Protein AF-A0A2V5UH51-F1 (afdb_monomer)

pLDDT: mean 93.08, std 9.68, range [44.5, 98.56]

Radius of gyration: 15.5 Å; Cα contacts (8 Å, |Δi|>4): 167; chains: 1; bounding box: 41×27×41 Å

Solvent-accessible surface area (backbone atoms only — not comparable to full-atom values): 6437 Å² total; per-residue (Å²): 135,97,46,97,42,52,68,40,78,50,66,40,30,32,27,69,87,72,50,44,31,78,58,90,65,60,72,94,46,40,33,24,40,38,37,37,38,37,33,37,40,73,80,24,44,74,76,48,56,70,70,55,50,54,52,54,34,70,67,47,74,79,86,56,69,84,47,56,93,70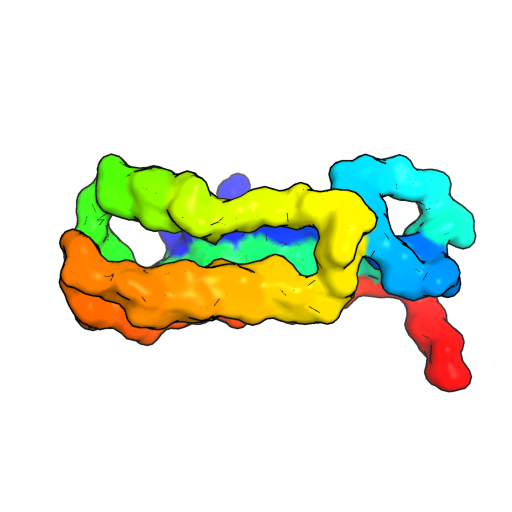,44,65,60,51,51,41,52,51,52,58,71,67,58,77,91,58,64,62,68,35,58,72,33,48,48,75,48,75,49,78,50,63,78,51,83,79,87,125

Nearest PDB structures (foldseek):
  4xvi-assembly1_A  TM=3.626E-01  e=3.907E-01  Homo sapiens
  7whv-assembly1_A  TM=3.177E-01  e=6.774E+00  Saccharomyces cerevisiae S288C

Secondary structure (DSSP, 8-state):
---TTEEEEEEEEEETTS-EESSPPPGGGEEEEEEEEEEE-HHHHTTS-HHHHHHHHHHSPPP-TTPPTTHHHHHHHHHHHH--SS-HHHHHTEEEEEEEEESS----

Structure (mmCIF, N/CA/C/O backbone):
data_AF-A0A2V5UH51-F1
#
_entry.id   AF-A0A2V5UH51-F1
#
loop_
_atom_site.group_PDB
_atom_site.id
_atom_site.type_symbol
_atom_site.label_atom_id
_atom_site.label_alt_id
_atom_site.label_comp_id
_atom_site.label_asym_id
_atom_site.label_entity_id
_atom_site.label_seq_id
_atom_site.pdbx_PDB_ins_code
_atom_site.Cartn_x
_atom_site.Cartn_y
_atom_site.Cartn_z
_atom_site.occupancy
_atom_site.B_iso_or_equiv
_atom_site.auth_seq_id
_atom_site.auth_comp_id
_atom_site.auth_asym_id
_atom_site.auth_atom_id
_atom_site.pdbx_PDB_model_num
ATOM 1 N N . MET A 1 1 ? -3.535 -15.947 0.287 1.00 54.25 1 MET A N 1
ATOM 2 C CA . MET A 1 1 ? -3.513 -15.027 1.447 1.00 54.25 1 MET A CA 1
ATOM 3 C C . MET A 1 1 ? -2.074 -14.588 1.679 1.00 54.25 1 MET A C 1
ATOM 5 O O . MET A 1 1 ? -1.234 -15.464 1.809 1.00 54.25 1 MET A O 1
ATOM 9 N N . ILE A 1 2 ? -1.785 -13.282 1.688 1.00 73.56 2 ILE A N 1
ATOM 10 C CA . ILE A 1 2 ? -0.422 -12.734 1.886 1.00 73.56 2 ILE A CA 1
ATOM 11 C C . ILE A 1 2 ? -0.026 -12.753 3.379 1.00 73.56 2 ILE A C 1
ATOM 13 O O . ILE A 1 2 ? 1.141 -12.921 3.711 1.00 73.56 2 ILE A O 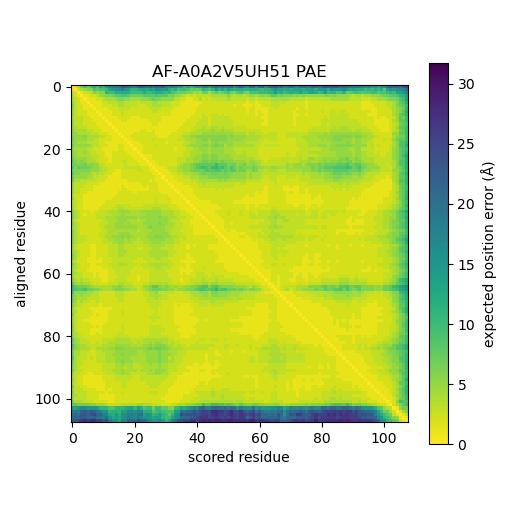1
ATOM 17 N N . GLY A 1 3 ? -1.010 -12.670 4.280 1.00 84.12 3 GLY A N 1
ATOM 18 C CA . GLY A 1 3 ? -0.865 -12.875 5.724 1.00 84.12 3 GLY A CA 1
ATOM 19 C C . GLY A 1 3 ? -2.107 -12.372 6.476 1.00 84.12 3 GLY A C 1
ATOM 20 O O . GLY A 1 3 ? -2.784 -11.482 5.964 1.00 84.12 3 GLY A O 1
ATOM 21 N N . PRO A 1 4 ? -2.444 -12.903 7.667 1.00 86.94 4 PRO A N 1
ATOM 22 C CA . PRO A 1 4 ? -3.678 -12.543 8.379 1.00 86.94 4 PRO A CA 1
ATOM 23 C C . PRO A 1 4 ? -3.717 -11.093 8.902 1.00 86.94 4 PRO A C 1
ATOM 25 O O . PRO A 1 4 ? -4.783 -10.603 9.286 1.00 86.94 4 PRO A O 1
ATOM 28 N N . GLN A 1 5 ? -2.573 -10.406 8.928 1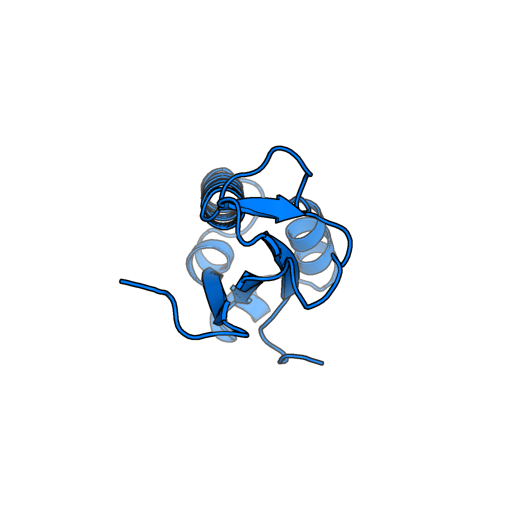.00 93.44 5 GLN A N 1
ATOM 29 C CA . GLN A 1 5 ? -2.436 -9.003 9.332 1.00 93.44 5 GLN A CA 1
ATOM 30 C C . GLN A 1 5 ? -2.474 -8.023 8.151 1.00 93.44 5 GLN A C 1
ATOM 32 O O . GLN A 1 5 ? -2.634 -6.823 8.368 1.00 93.44 5 GLN A O 1
ATOM 37 N N . VAL A 1 6 ? -2.324 -8.509 6.916 1.00 96.00 6 VAL A N 1
ATOM 38 C CA . VAL A 1 6 ? -2.408 -7.675 5.712 1.00 96.00 6 VAL A CA 1
ATOM 39 C C . VAL A 1 6 ? -3.880 -7.474 5.383 1.00 96.00 6 VAL A C 1
ATOM 41 O O . VAL A 1 6 ? -4.589 -8.445 5.127 1.00 96.00 6 VAL A O 1
ATOM 44 N N . PHE A 1 7 ? -4.339 -6.226 5.396 1.00 95.81 7 PHE A N 1
ATOM 45 C CA . PHE A 1 7 ? -5.730 -5.886 5.070 1.00 95.81 7 PHE A CA 1
ATOM 46 C C . PHE A 1 7 ? -5.854 -5.048 3.792 1.00 95.81 7 PHE A C 1
ATOM 48 O O . PHE A 1 7 ? -6.958 -4.875 3.282 1.00 95.81 7 PHE A O 1
ATOM 55 N N . ARG A 1 8 ? -4.727 -4.568 3.251 1.00 97.56 8 ARG A N 1
ATOM 56 C CA . ARG A 1 8 ? -4.648 -3.901 1.951 1.00 97.56 8 ARG A CA 1
ATOM 57 C C . ARG A 1 8 ? -3.356 -4.282 1.239 1.00 97.56 8 ARG A C 1
ATOM 59 O O . ARG A 1 8 ? -2.302 -4.352 1.872 1.00 97.56 8 ARG A O 1
ATOM 66 N N . PHE A 1 9 ? -3.462 -4.521 -0.060 1.00 96.88 9 PHE A N 1
ATOM 67 C CA . PHE A 1 9 ? -2.361 -4.858 -0.952 1.00 96.88 9 PHE A CA 1
ATOM 68 C C . PHE A 1 9 ? -2.623 -4.201 -2.301 1.00 96.88 9 PHE A C 1
ATOM 70 O O . PHE A 1 9 ? -3.735 -4.305 -2.808 1.00 96.88 9 PHE A O 1
ATOM 77 N N . GLU A 1 10 ? -1.603 -3.570 -2.865 1.00 97.31 10 GLU A N 1
ATOM 78 C CA . GLU A 1 10 ? -1.604 -3.002 -4.209 1.00 97.31 10 GLU A CA 1
ATOM 79 C C . GLU A 1 10 ? -0.252 -3.234 -4.874 1.00 97.31 10 GLU A C 1
ATOM 81 O O . GLU A 1 10 ? 0.765 -3.433 -4.204 1.00 97.31 10 GLU A O 1
ATOM 86 N N . TYR A 1 11 ? -0.234 -3.203 -6.203 1.00 96.81 11 TYR A N 1
ATOM 87 C CA . TYR A 1 11 ? 1.007 -3.259 -6.960 1.00 96.81 11 TYR A CA 1
ATOM 88 C C . TYR A 1 11 ? 0.901 -2.491 -8.273 1.00 96.81 11 TYR A C 1
ATOM 90 O O . TYR A 1 11 ? -0.171 -2.354 -8.859 1.00 96.81 11 TYR A O 1
ATOM 98 N N . CYS A 1 12 ? 2.043 -2.016 -8.749 1.00 97.00 12 CYS A N 1
ATOM 99 C CA . CYS A 1 12 ? 2.195 -1.432 -10.071 1.00 97.00 12 CYS A CA 1
ATOM 100 C C . CYS A 1 12 ? 3.532 -1.856 -10.688 1.00 97.00 12 CYS A C 1
ATOM 102 O O . CYS A 1 12 ? 4.347 -2.549 -10.071 1.00 97.00 12 CYS A O 1
ATOM 104 N N . TYR A 1 13 ? 3.757 -1.452 -11.930 1.00 95.94 13 TYR A N 1
ATOM 105 C CA . TYR A 1 13 ? 4.954 -1.788 -12.685 1.00 95.94 13 TYR A CA 1
ATOM 106 C C . TYR A 1 13 ? 5.786 -0.536 -12.915 1.00 95.94 13 TYR A C 1
ATOM 108 O O . TYR A 1 13 ? 5.311 0.423 -13.520 1.00 95.94 13 TYR A O 1
ATOM 116 N N . LEU A 1 14 ? 7.042 -0.565 -12.480 1.00 94.88 14 LEU A N 1
ATOM 117 C CA . LEU A 1 14 ? 8.025 0.441 -12.850 1.00 94.88 14 LEU A CA 1
ATOM 118 C C . LEU A 1 14 ? 8.577 0.096 -14.229 1.00 94.88 14 LEU A C 1
ATOM 120 O O . LEU A 1 14 ? 9.106 -1.001 -14.440 1.00 94.88 14 LEU A O 1
ATOM 124 N N . ARG A 1 15 ? 8.472 1.029 -15.165 1.00 93.38 15 ARG A N 1
ATOM 125 C CA . ARG A 1 15 ? 9.041 0.907 -16.503 1.00 93.38 15 ARG A CA 1
ATOM 126 C C . ARG A 1 15 ? 10.506 1.332 -16.508 1.00 93.38 15 ARG A C 1
ATOM 128 O O . ARG A 1 15 ? 10.958 2.079 -15.644 1.00 93.38 15 ARG A O 1
ATOM 135 N N . THR A 1 16 ? 11.257 0.869 -17.501 1.00 92.50 16 THR A N 1
ATOM 136 C CA . THR A 1 16 ? 12.680 1.225 -17.676 1.00 92.50 16 THR A CA 1
ATOM 137 C C . THR A 1 16 ? 12.913 2.714 -17.947 1.00 92.50 16 THR A C 1
ATOM 139 O O . THR A 1 16 ? 14.021 3.196 -17.755 1.00 92.50 16 THR A O 1
ATOM 142 N N . ASP A 1 17 ? 11.881 3.447 -18.372 1.00 91.38 17 ASP A N 1
ATOM 143 C CA . ASP A 1 17 ? 11.891 4.909 -18.530 1.00 91.38 17 ASP A CA 1
ATOM 144 C C . ASP A 1 17 ? 11.570 5.670 -17.222 1.00 91.38 17 ASP A C 1
ATOM 146 O O . ASP A 1 17 ? 11.503 6.897 -17.221 1.00 91.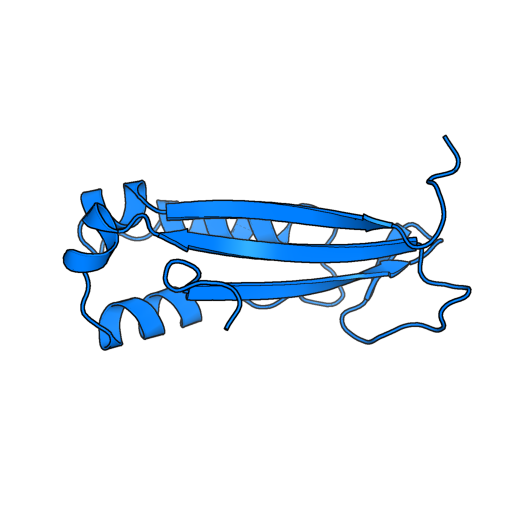38 17 ASP A O 1
ATOM 150 N N . GLY A 1 18 ? 11.368 4.954 -16.109 1.00 89.88 18 GLY A N 1
ATOM 151 C CA . GLY A 1 18 ? 11.042 5.512 -14.795 1.00 89.88 18 GLY A CA 1
ATOM 152 C C . GLY A 1 18 ? 9.554 5.789 -14.562 1.00 89.88 18 GLY A C 1
ATOM 153 O O . GLY A 1 18 ? 9.174 6.127 -13.442 1.00 89.88 18 GLY A O 1
ATOM 154 N N . SER A 1 19 ? 8.696 5.629 -15.573 1.00 91.56 19 SER A N 1
ATOM 155 C CA . SER A 1 19 ? 7.250 5.798 -15.412 1.00 91.56 19 SER A CA 1
ATOM 156 C C . SER A 1 19 ? 6.592 4.582 -14.751 1.00 91.56 19 SER A C 1
ATOM 158 O O . SER A 1 19 ? 7.092 3.457 -14.813 1.00 91.56 19 SER A O 1
ATOM 160 N N . VAL A 1 20 ? 5.448 4.806 -14.104 1.00 93.12 20 VAL A N 1
ATOM 161 C CA . VAL A 1 20 ? 4.642 3.750 -13.481 1.00 93.12 20 VAL A CA 1
ATOM 162 C C . VAL A 1 20 ? 3.510 3.335 -14.420 1.00 93.12 20 VAL A C 1
ATOM 164 O O . VAL A 1 20 ? 2.873 4.167 -15.060 1.00 93.12 20 VAL A O 1
ATOM 167 N N . SER A 1 21 ? 3.230 2.035 -14.480 1.00 94.38 21 SER A N 1
ATOM 168 C CA . SER A 1 21 ? 2.097 1.459 -15.199 1.00 94.38 21 SER A CA 1
ATOM 169 C C . SER A 1 21 ? 1.229 0.621 -14.266 1.00 94.38 21 SER A C 1
ATOM 171 O O . SER A 1 21 ? 1.736 -0.180 -13.484 1.00 94.38 21 SER A O 1
ATOM 173 N N . ILE A 1 22 ? -0.090 0.762 -14.393 1.00 95.69 22 ILE A N 1
ATOM 174 C CA . ILE A 1 22 ? -1.090 -0.070 -13.695 1.00 95.69 22 ILE A CA 1
ATOM 175 C C . ILE A 1 22 ? -1.477 -1.327 -14.488 1.00 95.69 22 ILE A C 1
ATOM 177 O O . ILE A 1 22 ? -2.251 -2.155 -14.023 1.00 95.69 22 ILE A O 1
ATOM 181 N N . THR A 1 23 ? -0.942 -1.476 -15.699 1.00 94.56 23 THR A N 1
ATOM 182 C CA . THR A 1 23 ? -1.078 -2.687 -16.518 1.00 94.56 23 THR A CA 1
ATOM 183 C C . THR A 1 23 ? 0.304 -3.261 -16.822 1.00 94.56 23 THR A C 1
ATOM 185 O O . THR A 1 23 ? 1.264 -2.488 -16.935 1.00 94.56 23 THR A O 1
ATOM 188 N N . PRO A 1 24 ? 0.445 -4.593 -16.929 1.00 93.12 24 PRO A N 1
ATOM 189 C CA . PRO A 1 24 ? 1.740 -5.222 -17.137 1.00 93.12 24 PRO A CA 1
ATOM 190 C C . PRO A 1 24 ? 2.344 -4.768 -18.469 1.00 93.12 24 PRO A C 1
ATOM 192 O O . PRO A 1 24 ? 1.755 -5.009 -19.526 1.00 93.12 24 PRO A O 1
ATOM 195 N N . PRO A 1 25 ? 3.515 -4.114 -18.450 1.00 91.81 25 PRO A N 1
ATOM 196 C CA . PRO A 1 25 ? 4.237 -3.820 -19.671 1.00 91.81 25 PRO A CA 1
ATOM 197 C C . PRO A 1 25 ? 4.917 -5.092 -20.201 1.00 91.81 25 PRO A C 1
ATOM 199 O O . PRO A 1 25 ? 4.995 -6.116 -19.519 1.00 91.81 25 PRO A O 1
ATOM 202 N N . GLY A 1 26 ? 5.464 -5.032 -21.417 1.00 92.56 26 GLY A N 1
ATOM 203 C CA . GLY A 1 26 ? 6.348 -6.096 -21.895 1.00 92.56 26 GLY A CA 1
ATOM 204 C C . GLY A 1 26 ? 7.567 -6.232 -20.977 1.00 92.56 26 GLY A C 1
ATOM 205 O O . GLY A 1 26 ? 8.089 -5.221 -20.502 1.00 92.56 26 GLY A O 1
ATOM 206 N N . ILE A 1 27 ? 8.040 -7.462 -20.750 1.00 89.19 27 ILE A N 1
ATOM 207 C CA . ILE A 1 27 ? 9.127 -7.752 -19.797 1.00 89.19 27 ILE A CA 1
ATOM 208 C C . ILE A 1 27 ? 10.411 -6.954 -20.082 1.00 89.19 27 ILE A C 1
ATOM 210 O O . ILE A 1 27 ? 11.077 -6.518 -19.153 1.00 89.19 27 ILE A O 1
ATOM 214 N N . SER A 1 28 ? 10.708 -6.677 -21.356 1.00 90.69 28 SER A N 1
ATOM 215 C CA . SER A 1 28 ? 11.852 -5.859 -21.789 1.00 90.69 28 SER A CA 1
ATOM 216 C C . SER A 1 28 ? 11.743 -4.378 -21.412 1.00 90.69 28 SER A C 1
ATOM 218 O O . SER A 1 28 ? 12.746 -3.676 -21.397 1.00 90.69 28 SER A O 1
ATOM 220 N N . SER A 1 29 ? 10.535 -3.903 -21.113 1.00 92.81 29 SER A N 1
ATOM 221 C CA . SER A 1 29 ? 10.248 -2.528 -20.691 1.00 92.81 29 SER A CA 1
ATOM 222 C C . SER A 1 29 ? 9.936 -2.411 -19.198 1.00 92.81 29 SER A C 1
ATOM 224 O O . SER A 1 29 ? 9.517 -1.348 -18.745 1.00 92.81 29 SER A O 1
ATOM 226 N N . MET A 1 30 ? 10.119 -3.491 -18.431 1.00 92.75 30 MET A N 1
ATOM 227 C CA . MET A 1 30 ? 9.804 -3.565 -17.007 1.00 92.75 30 MET A CA 1
ATOM 228 C C . MET A 1 30 ? 11.091 -3.551 -16.177 1.00 92.75 30 MET A C 1
ATOM 230 O O . MET A 1 30 ? 11.918 -4.451 -16.287 1.00 92.75 30 MET A O 1
ATOM 234 N N . ALA A 1 31 ? 11.249 -2.541 -15.327 1.00 93.94 31 ALA A N 1
ATOM 235 C CA . ALA A 1 31 ? 12.371 -2.439 -14.399 1.00 93.94 31 ALA A CA 1
ATOM 236 C C . ALA A 1 31 ? 12.079 -3.165 -13.079 1.00 93.94 31 ALA A C 1
ATOM 238 O O . ALA A 1 31 ? 12.928 -3.898 -12.567 1.00 93.94 31 ALA A O 1
ATOM 239 N N . ALA A 1 32 ? 10.872 -2.990 -12.535 1.00 95.38 32 ALA A N 1
ATOM 240 C CA . ALA A 1 32 ? 10.465 -3.598 -11.273 1.00 95.38 32 ALA A CA 1
ATOM 241 C C . ALA A 1 32 ? 8.946 -3.765 -11.165 1.00 95.38 32 ALA A C 1
ATOM 243 O O . ALA A 1 32 ? 8.178 -3.088 -11.847 1.00 95.38 32 ALA A O 1
ATOM 244 N N . ILE A 1 33 ? 8.524 -4.620 -10.238 1.00 96.00 33 ILE A N 1
ATOM 245 C CA . ILE A 1 33 ? 7.177 -4.591 -9.663 1.00 96.00 33 ILE A CA 1
ATOM 246 C C . ILE A 1 33 ? 7.274 -3.835 -8.338 1.00 96.00 33 ILE A C 1
ATOM 248 O O . ILE A 1 33 ? 8.089 -4.196 -7.486 1.00 96.00 33 ILE A O 1
ATOM 252 N N . ILE A 1 34 ? 6.472 -2.789 -8.166 1.00 96.81 34 ILE A N 1
ATOM 253 C CA . ILE A 1 34 ? 6.353 -2.056 -6.903 1.00 96.81 34 ILE A CA 1
ATOM 254 C C . ILE A 1 34 ? 5.127 -2.597 -6.183 1.00 96.81 34 ILE A C 1
ATOM 256 O O . ILE A 1 34 ? 4.073 -2.748 -6.794 1.00 96.81 34 ILE A O 1
ATOM 260 N N . VAL A 1 35 ? 5.273 -2.921 -4.904 1.00 97.50 35 VAL A N 1
ATOM 261 C CA . VAL A 1 35 ? 4.209 -3.485 -4.073 1.00 97.50 35 VAL A CA 1
ATOM 262 C C . VAL A 1 35 ? 4.040 -2.645 -2.821 1.00 97.50 35 VAL A C 1
ATOM 264 O O . VAL A 1 35 ? 5.017 -2.426 -2.100 1.00 97.50 35 VAL A O 1
ATOM 267 N N . ASP A 1 36 ? 2.793 -2.305 -2.515 1.00 98.19 36 ASP A N 1
ATOM 268 C CA . ASP A 1 36 ? 2.394 -1.601 -1.305 1.00 98.19 36 ASP A CA 1
ATOM 269 C C . ASP A 1 36 ? 1.472 -2.473 -0.465 1.00 98.19 36 ASP A C 1
ATOM 271 O O . ASP A 1 36 ? 0.521 -3.079 -0.964 1.00 98.19 36 ASP A O 1
ATOM 275 N N . ILE A 1 37 ? 1.736 -2.529 0.838 1.00 97.88 37 ILE A N 1
ATOM 276 C CA . ILE A 1 37 ? 0.887 -3.243 1.794 1.00 97.88 37 ILE A CA 1
ATOM 277 C C . ILE A 1 37 ? 0.573 -2.377 3.004 1.00 97.88 37 ILE A C 1
ATOM 279 O O . ILE A 1 37 ? 1.448 -1.680 3.519 1.00 97.88 37 ILE A O 1
ATOM 283 N N . ALA A 1 38 ? -0.662 -2.482 3.495 1.00 98.19 38 ALA A N 1
ATOM 284 C CA . ALA A 1 38 ? -1.041 -1.994 4.814 1.00 98.19 38 ALA A CA 1
ATOM 285 C C . ALA A 1 38 ? -1.276 -3.184 5.747 1.00 98.19 38 ALA A C 1
ATOM 287 O O . ALA A 1 38 ? -2.038 -4.113 5.448 1.00 98.19 38 ALA A O 1
ATOM 288 N N . VAL A 1 39 ? -0.594 -3.149 6.887 1.00 97.75 39 VAL A N 1
ATOM 289 C CA . VAL A 1 39 ? -0.578 -4.218 7.883 1.00 97.75 39 VAL A CA 1
ATOM 290 C C . VAL A 1 39 ? -1.039 -3.650 9.211 1.00 97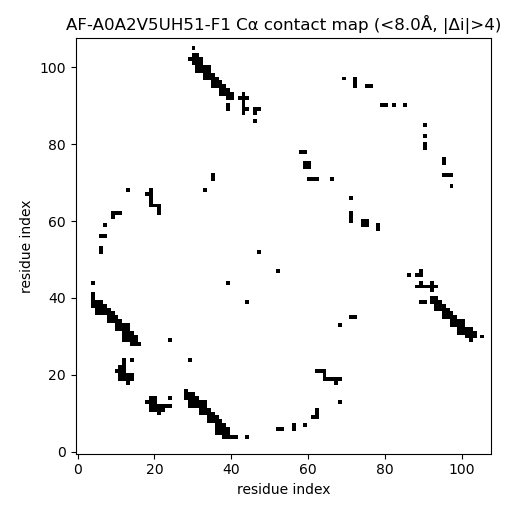.75 39 VAL A C 1
ATOM 292 O O . VAL A 1 39 ? 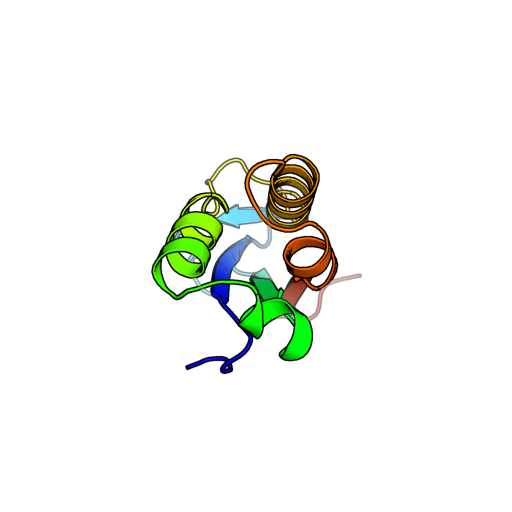-0.560 -2.593 9.607 1.00 97.75 39 VAL A O 1
ATOM 295 N N . ILE A 1 40 ? -1.935 -4.347 9.904 1.00 97.75 40 ILE A N 1
ATOM 296 C CA . ILE A 1 40 ? -2.373 -3.995 11.260 1.00 97.75 40 ILE A CA 1
ATOM 297 C C . ILE A 1 40 ? -1.857 -5.035 12.253 1.00 97.75 40 ILE A C 1
ATOM 299 O O . ILE A 1 40 ? -2.021 -6.240 12.039 1.00 97.75 40 ILE A O 1
ATOM 303 N N . ASP A 1 41 ? -1.212 -4.597 13.336 1.00 96.00 41 ASP A N 1
ATOM 304 C CA . ASP A 1 41 ? -0.746 -5.539 14.351 1.00 96.00 41 ASP A CA 1
ATOM 305 C C . ASP A 1 41 ? -1.928 -6.270 15.030 1.00 96.00 41 ASP A C 1
ATOM 307 O O . ASP A 1 41 ? -3.033 -5.723 15.123 1.00 96.00 41 ASP A O 1
ATOM 311 N N . PRO A 1 42 ? -1.734 -7.513 15.516 1.00 95.44 42 PRO A N 1
ATOM 312 C CA . PRO A 1 42 ? -2.832 -8.312 16.058 1.00 95.44 42 PRO A CA 1
ATOM 313 C C . PRO A 1 42 ? -3.587 -7.655 17.221 1.00 95.44 42 PRO A C 1
ATOM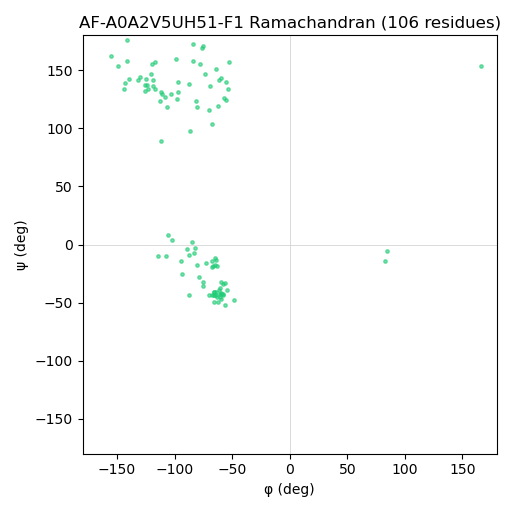 315 O O . PRO A 1 42 ? -4.798 -7.838 17.334 1.00 95.44 42 PRO A O 1
ATOM 318 N N . LYS A 1 43 ? -2.902 -6.883 18.075 1.00 96.12 43 LYS A N 1
ATOM 319 C CA . LYS A 1 43 ? -3.507 -6.242 19.250 1.00 96.12 43 LYS A CA 1
ATOM 320 C C . LYS A 1 43 ? -4.361 -5.041 18.849 1.00 96.12 43 LYS A C 1
ATOM 322 O O . LYS A 1 43 ? -5.401 -4.804 19.454 1.00 96.12 43 LYS A O 1
ATOM 327 N N . SER A 1 44 ? -3.953 -4.301 17.829 1.00 96.81 44 SER A N 1
ATOM 328 C CA . SER A 1 44 ? -4.760 -3.220 17.269 1.00 96.81 44 SER A CA 1
ATOM 329 C C . SER A 1 44 ? -5.919 -3.739 16.420 1.00 96.81 44 SER A C 1
ATOM 331 O O . SER A 1 44 ? -6.995 -3.145 16.441 1.00 96.81 44 SER A O 1
ATOM 333 N N . LYS A 1 45 ? -5.749 -4.879 15.735 1.00 95.25 45 LYS A N 1
ATOM 334 C CA . LYS A 1 45 ? -6.793 -5.485 14.894 1.00 95.25 45 LYS A CA 1
ATOM 335 C C . LYS A 1 45 ? -8.046 -5.869 15.679 1.00 95.25 45 LYS A C 1
ATOM 337 O O . LYS A 1 45 ? -9.141 -5.641 15.186 1.00 95.25 45 LYS A O 1
ATOM 342 N N . VAL A 1 46 ? -7.907 -6.390 16.902 1.00 96.25 46 VAL A N 1
ATOM 343 C CA . VAL A 1 46 ? -9.064 -6.794 17.734 1.00 96.25 46 VAL A CA 1
ATOM 344 C C . VAL A 1 46 ? -9.968 -5.628 18.153 1.00 96.25 46 VAL A C 1
ATOM 346 O O . VAL A 1 46 ? -11.062 -5.854 18.658 1.00 96.25 46 VAL A O 1
ATOM 349 N N . LEU A 1 47 ? -9.528 -4.383 17.953 1.00 97.56 47 LEU A N 1
ATOM 350 C CA . LEU A 1 47 ? -10.319 -3.181 18.226 1.00 97.56 47 LEU A CA 1
ATOM 351 C C . LEU A 1 47 ? -11.264 -2.814 17.075 1.00 97.56 47 LEU A C 1
ATOM 353 O O . LEU A 1 47 ? -12.050 -1.877 17.215 1.00 97.56 47 LEU A O 1
ATOM 357 N N . LEU A 1 48 ? -11.160 -3.510 15.942 1.00 96.88 48 LEU A N 1
ATOM 358 C CA . LEU A 1 48 ? -11.987 -3.318 14.761 1.00 96.88 48 LEU A CA 1
ATOM 359 C C . LEU A 1 48 ? -12.763 -4.602 14.473 1.00 96.88 48 LEU A C 1
ATOM 361 O O . LEU A 1 48 ? -12.233 -5.705 14.590 1.00 96.88 48 LEU A O 1
ATOM 365 N N . ASN A 1 49 ? -14.012 -4.457 14.045 1.00 96.25 49 ASN A N 1
ATOM 366 C CA . ASN A 1 49 ? -14.741 -5.561 13.429 1.00 96.25 49 ASN A CA 1
ATOM 367 C C . ASN A 1 49 ? -14.414 -5.672 11.927 1.00 96.25 49 ASN A C 1
ATOM 369 O O . ASN A 1 49 ? -13.743 -4.812 11.342 1.00 96.25 49 ASN A O 1
ATOM 373 N N . ASP A 1 50 ? -14.903 -6.737 11.295 1.00 94.25 50 ASP A N 1
ATOM 374 C CA . ASP A 1 50 ? -14.641 -7.005 9.879 1.00 94.25 50 ASP A CA 1
ATOM 375 C C . ASP A 1 50 ? -15.165 -5.879 8.979 1.00 94.25 50 ASP A C 1
ATOM 377 O O . ASP A 1 50 ? -14.435 -5.397 8.118 1.00 94.25 50 ASP A O 1
ATOM 381 N N . THR A 1 51 ? -16.370 -5.362 9.241 1.00 96.94 51 THR A N 1
ATOM 382 C CA . THR A 1 51 ? -16.960 -4.246 8.482 1.00 96.94 51 THR A CA 1
ATOM 383 C C . THR A 1 51 ? -16.098 -2.986 8.546 1.00 96.94 51 THR A C 1
ATOM 385 O O . THR A 1 51 ? -15.893 -2.317 7.530 1.00 96.94 51 THR A O 1
ATOM 388 N N . GLN A 1 52 ? -15.562 -2.655 9.722 1.00 97.38 52 GLN A N 1
ATOM 389 C CA . GLN A 1 52 ? -14.646 -1.530 9.903 1.00 97.38 52 GLN A CA 1
ATOM 390 C C . GLN A 1 52 ? -13.330 -1.764 9.163 1.00 97.38 52 GLN A C 1
ATOM 392 O O . GLN A 1 52 ? -12.834 -0.844 8.522 1.00 97.38 52 GLN A O 1
ATOM 397 N N . THR A 1 53 ? -12.792 -2.985 9.200 1.00 95.75 53 THR A N 1
ATOM 398 C CA . THR A 1 53 ? -11.552 -3.341 8.493 1.00 95.75 53 THR A CA 1
ATOM 399 C C . THR A 1 53 ? -11.731 -3.261 6.975 1.00 95.75 53 THR A C 1
ATOM 401 O O . THR A 1 53 ? -10.892 -2.679 6.292 1.00 95.75 53 THR A O 1
ATOM 404 N N . THR A 1 54 ? -12.845 -3.764 6.438 1.00 95.50 54 THR A N 1
ATOM 405 C CA . THR A 1 54 ? -13.188 -3.656 5.012 1.00 95.50 54 THR A CA 1
ATOM 406 C C . THR A 1 54 ? -13.401 -2.204 4.594 1.00 95.50 54 THR A C 1
ATOM 408 O O . THR A 1 54 ? -12.879 -1.779 3.566 1.00 95.50 54 THR A O 1
ATOM 411 N N . SER A 1 55 ? -14.114 -1.417 5.404 1.00 96.69 55 SER A N 1
ATOM 412 C CA . SER A 1 55 ? -14.334 0.009 5.127 1.00 96.69 55 SER A CA 1
ATOM 413 C C . SER A 1 55 ? -13.020 0.790 5.144 1.00 96.69 55 SER A C 1
ATOM 415 O O . SER A 1 55 ? -12.791 1.632 4.283 1.00 96.69 55 SER A O 1
ATOM 417 N N . LEU A 1 56 ? -12.136 0.481 6.095 1.00 96.56 56 LEU A N 1
ATOM 418 C CA . LEU A 1 56 ? -10.802 1.063 6.190 1.00 96.56 56 LEU A CA 1
ATOM 419 C C . LEU A 1 56 ? -9.945 0.709 4.969 1.00 96.56 56 LEU A C 1
ATOM 421 O O . LEU A 1 56 ? -9.312 1.593 4.404 1.00 96.56 56 LEU A O 1
ATOM 425 N N . ALA A 1 57 ? -9.960 -0.555 4.532 1.00 97.12 57 ALA A N 1
ATOM 426 C CA . ALA A 1 57 ? -9.278 -0.983 3.312 1.00 97.12 57 ALA A CA 1
ATOM 427 C C . ALA A 1 57 ? -9.773 -0.200 2.085 1.00 97.12 57 ALA A C 1
ATOM 429 O O . ALA A 1 57 ? -8.959 0.258 1.291 1.00 97.12 57 ALA A O 1
ATOM 430 N N . GLY A 1 58 ? -11.089 0.018 1.973 1.00 97.44 58 GLY A N 1
ATOM 431 C CA . GLY A 1 58 ? -11.700 0.781 0.880 1.00 97.44 58 GLY A CA 1
ATOM 432 C C . GLY A 1 58 ? -11.359 2.277 0.865 1.00 97.44 58 GLY A C 1
ATOM 433 O O . GLY A 1 58 ? -11.499 2.918 -0.171 1.00 97.44 58 GLY A O 1
ATOM 434 N N . GLN A 1 59 ? -10.883 2.846 1.978 1.00 97.75 59 GLN A N 1
ATOM 435 C CA . GLN A 1 59 ? -10.373 4.226 2.018 1.00 97.75 59 GLN A CA 1
ATOM 436 C C . GLN A 1 59 ? -8.936 4.340 1.487 1.00 97.75 59 GLN A C 1
ATOM 438 O O . GLN A 1 59 ? -8.478 5.436 1.157 1.00 97.75 59 GLN A O 1
ATOM 443 N N . LEU A 1 60 ? -8.205 3.224 1.412 1.00 98.25 60 LEU A N 1
ATOM 444 C CA . LEU A 1 60 ? -6.851 3.172 0.875 1.00 98.25 60 LEU A CA 1
ATOM 445 C C . LEU A 1 60 ? -6.924 2.976 -0.641 1.00 98.25 60 LEU A C 1
ATOM 447 O O . LEU A 1 60 ? -7.095 1.858 -1.125 1.00 98.25 60 LEU A O 1
ATOM 451 N N . VAL A 1 61 ? -6.806 4.085 -1.373 1.00 97.62 61 VAL A N 1
ATOM 452 C CA . VAL A 1 61 ? -6.948 4.159 -2.840 1.00 97.62 61 VAL A CA 1
ATOM 453 C C . VAL A 1 61 ? -6.068 3.156 -3.596 1.00 97.62 61 VAL A C 1
ATOM 455 O O . VAL A 1 61 ? -5.059 2.694 -3.066 1.00 97.62 61 VAL A O 1
ATOM 458 N N . ASP A 1 62 ? -6.447 2.820 -4.826 1.00 97.25 62 ASP A N 1
ATOM 459 C CA . ASP A 1 62 ? -5.626 2.019 -5.745 1.00 97.25 62 ASP A CA 1
ATOM 460 C C . ASP A 1 62 ? -4.484 2.854 -6.354 1.00 97.25 62 ASP A C 1
ATOM 462 O O . ASP A 1 62 ? -4.476 4.089 -6.279 1.00 97.25 62 ASP A O 1
ATOM 466 N N . TYR A 1 63 ? -3.542 2.184 -7.022 1.00 95.88 63 TYR A N 1
ATOM 467 C CA . TYR A 1 63 ? -2.622 2.864 -7.932 1.00 95.88 63 TYR A CA 1
ATOM 468 C C . TYR A 1 63 ? -3.375 3.538 -9.091 1.00 95.88 63 TYR A C 1
ATOM 470 O O . TYR A 1 63 ? -4.295 2.967 -9.676 1.00 95.88 63 TYR A O 1
ATOM 478 N N . SER A 1 64 ? -2.918 4.726 -9.496 1.00 92.69 64 SER A N 1
ATOM 479 C CA . SER A 1 64 ? -3.344 5.382 -10.738 1.00 92.69 64 SER A CA 1
ATOM 480 C C . SER A 1 64 ? -2.161 5.611 -11.682 1.00 92.69 64 SER A C 1
ATOM 482 O O . SER A 1 64 ? -1.012 5.706 -11.256 1.00 92.69 64 SER A O 1
ATOM 484 N N . SER A 1 65 ? -2.431 5.710 -12.987 1.00 84.44 65 SER A N 1
ATOM 485 C CA . SER A 1 65 ? -1.407 5.790 -14.046 1.00 84.44 65 SER A CA 1
ATOM 486 C C . SER A 1 65 ? -0.520 7.040 -14.003 1.00 84.44 65 SER A C 1
ATOM 488 O O . SER A 1 65 ? 0.485 7.105 -14.699 1.00 84.44 65 SER A O 1
ATOM 490 N N . ASN A 1 66 ? -0.902 8.050 -13.228 1.00 87.69 66 ASN A N 1
ATOM 491 C CA . ASN A 1 66 ? -0.157 9.291 -13.028 1.00 87.69 66 ASN A CA 1
ATOM 492 C C . ASN A 1 66 ? 0.605 9.330 -11.693 1.00 87.69 66 ASN A C 1
ATOM 494 O O . ASN A 1 66 ? 1.176 10.370 -11.366 1.00 87.69 66 ASN A O 1
ATOM 498 N N . MET A 1 67 ? 0.583 8.251 -10.905 1.00 93.88 67 MET A N 1
ATOM 499 C CA . MET A 1 67 ? 1.370 8.187 -9.677 1.00 93.88 67 MET A CA 1
ATOM 500 C C . MET A 1 67 ? 2.852 7.992 -9.976 1.00 93.88 67 MET A C 1
ATOM 502 O O . MET A 1 67 ? 3.230 7.302 -10.921 1.00 93.88 67 MET A O 1
ATOM 506 N N . VAL A 1 68 ? 3.687 8.570 -9.119 1.00 93.88 68 VAL A N 1
ATOM 507 C CA . VAL A 1 68 ? 5.125 8.288 -9.072 1.00 93.88 68 VAL A CA 1
ATOM 508 C C . VAL A 1 68 ? 5.443 7.292 -7.950 1.00 93.88 68 VAL A C 1
ATOM 510 O O . VAL A 1 68 ? 4.651 7.155 -7.008 1.00 93.88 68 VAL A O 1
ATOM 513 N N . PRO A 1 69 ? 6.593 6.599 -8.006 1.00 92.94 69 PRO A N 1
ATOM 514 C CA . PRO A 1 69 ? 6.999 5.692 -6.937 1.00 92.94 69 PRO A CA 1
ATOM 515 C C . PRO A 1 69 ? 7.037 6.399 -5.565 1.00 92.94 69 PRO A C 1
ATOM 517 O O . PRO A 1 69 ? 7.425 7.566 -5.469 1.00 92.94 69 PRO A O 1
ATOM 520 N N . GLY A 1 70 ? 6.580 5.739 -4.497 1.00 94.88 70 GLY A N 1
ATOM 521 C CA . GLY A 1 70 ? 6.448 6.304 -3.147 1.00 94.88 70 GLY A CA 1
ATOM 522 C C . GLY A 1 70 ? 5.167 7.111 -2.895 1.00 94.88 70 GLY A C 1
ATOM 523 O O . GLY A 1 70 ? 4.832 7.396 -1.734 1.00 94.88 70 GLY A O 1
ATOM 524 N N . GLN A 1 71 ? 4.430 7.491 -3.944 1.00 96.94 71 GLN A N 1
ATOM 525 C CA . GLN A 1 71 ? 3.235 8.325 -3.813 1.00 96.94 71 GLN A CA 1
ATOM 526 C C . GLN A 1 71 ? 2.076 7.572 -3.155 1.00 96.94 71 GLN A C 1
ATOM 528 O O . GLN A 1 71 ? 1.432 8.133 -2.267 1.00 96.94 71 GLN A O 1
ATOM 533 N N . LEU A 1 72 ? 1.819 6.316 -3.537 1.00 97.75 72 LEU A N 1
ATOM 534 C CA . LEU A 1 72 ? 0.705 5.541 -2.983 1.00 97.75 72 LEU A CA 1
ATOM 535 C C . LEU A 1 72 ? 0.875 5.327 -1.475 1.00 97.75 72 LEU A C 1
ATOM 537 O O . LEU A 1 72 ? -0.016 5.684 -0.702 1.00 97.75 72 LEU A O 1
ATOM 541 N N . ARG A 1 73 ? 2.059 4.864 -1.052 1.00 98.06 73 ARG A N 1
ATOM 542 C CA . ARG A 1 73 ? 2.444 4.732 0.359 1.00 98.06 73 ARG A CA 1
ATOM 543 C C . ARG A 1 73 ? 2.159 5.999 1.162 1.00 98.06 73 ARG A C 1
ATOM 545 O O . ARG A 1 73 ? 1.605 5.944 2.260 1.00 98.06 73 ARG A O 1
ATOM 552 N N . THR A 1 74 ? 2.560 7.147 0.618 1.00 98.31 74 THR A N 1
ATOM 553 C CA . THR A 1 74 ? 2.393 8.456 1.262 1.00 98.31 74 THR A CA 1
ATOM 554 C C . THR A 1 74 ? 0.918 8.838 1.358 1.00 98.31 74 THR A C 1
ATOM 556 O O . THR A 1 74 ? 0.462 9.266 2.418 1.00 98.31 74 THR A O 1
ATOM 559 N N . THR A 1 75 ? 0.150 8.622 0.290 1.00 98.25 75 THR A N 1
ATOM 560 C CA . THR A 1 75 ? -1.301 8.836 0.275 1.00 98.25 75 THR A CA 1
ATOM 561 C C . THR A 1 75 ? -1.999 7.971 1.320 1.00 98.25 75 THR A C 1
ATOM 563 O O . THR A 1 75 ? -2.775 8.496 2.112 1.00 98.25 75 THR A O 1
ATOM 566 N N . TRP A 1 76 ? -1.680 6.676 1.404 1.00 98.56 76 TRP A N 1
ATOM 567 C CA . TRP A 1 76 ? -2.238 5.788 2.427 1.00 98.56 76 TRP A CA 1
ATOM 568 C C . TRP A 1 76 ? -1.893 6.250 3.840 1.00 98.56 76 TRP A C 1
ATOM 570 O O . TRP A 1 76 ? -2.779 6.319 4.689 1.00 98.56 76 TRP A O 1
ATOM 580 N N . GLN A 1 77 ? -0.636 6.624 4.099 1.00 98.56 77 GLN A N 1
ATOM 581 C CA . GLN A 1 77 ? -0.236 7.143 5.407 1.00 98.56 77 GLN A CA 1
ATOM 582 C C . GLN A 1 77 ? -1.013 8.416 5.777 1.00 98.56 77 GLN A C 1
ATOM 584 O O . GLN A 1 77 ? -1.460 8.553 6.917 1.00 98.56 77 GLN A O 1
ATOM 589 N N . ASN A 1 78 ? -1.219 9.326 4.823 1.00 98.50 78 ASN A N 1
ATOM 590 C CA . ASN A 1 78 ? -1.994 10.548 5.032 1.00 98.50 78 ASN A CA 1
ATOM 591 C C . ASN A 1 78 ? -3.472 10.249 5.308 1.00 98.50 78 ASN A C 1
ATOM 593 O O . ASN A 1 78 ? -4.032 10.813 6.251 1.00 98.50 78 ASN A O 1
ATOM 597 N N . THR A 1 79 ? -4.080 9.328 4.554 1.00 98.44 79 THR A N 1
ATOM 598 C CA . THR A 1 79 ? -5.446 8.854 4.808 1.00 98.44 79 THR A CA 1
ATOM 599 C C . THR A 1 79 ? -5.565 8.317 6.230 1.00 98.44 79 THR A C 1
ATOM 601 O O . THR A 1 79 ? -6.412 8.787 6.984 1.00 98.44 79 THR A O 1
ATOM 604 N N . LEU A 1 80 ? -4.675 7.407 6.640 1.00 98.19 80 LEU A N 1
ATOM 605 C CA . LEU A 1 80 ? -4.674 6.829 7.988 1.00 98.19 80 LEU A CA 1
ATOM 606 C C . LEU A 1 80 ? -4.540 7.899 9.080 1.00 98.19 80 LEU A C 1
ATOM 608 O O . LEU A 1 80 ? -5.282 7.876 10.062 1.00 98.19 80 LEU A O 1
ATOM 612 N N . ASN A 1 81 ? -3.644 8.872 8.901 1.00 97.56 81 ASN A N 1
ATOM 613 C CA . ASN A 1 81 ? -3.469 9.978 9.847 1.00 97.56 81 ASN A CA 1
ATOM 614 C C . ASN A 1 81 ? -4.760 10.808 10.002 1.00 97.56 81 ASN A C 1
ATOM 616 O O . ASN A 1 81 ? -5.113 11.211 11.118 1.00 97.56 81 ASN A O 1
ATOM 620 N N . GLY A 1 82 ? -5.492 11.007 8.902 1.00 97.62 82 GLY A N 1
ATOM 621 C CA . GLY A 1 82 ? -6.742 11.765 8.850 1.00 97.62 82 GLY A CA 1
ATOM 622 C C . GLY A 1 82 ? -7.959 11.077 9.479 1.00 97.62 82 GLY A C 1
ATOM 623 O O . GLY A 1 82 ? -8.938 11.754 9.784 1.00 97.62 82 GLY A O 1
ATOM 624 N N . ILE A 1 83 ? -7.923 9.764 9.727 1.00 96.88 83 ILE A N 1
ATOM 625 C CA . ILE A 1 83 ? -9.082 9.026 10.256 1.00 96.88 83 ILE A CA 1
ATOM 626 C C . ILE A 1 83 ? -9.363 9.398 11.709 1.00 96.88 83 ILE A C 1
ATOM 628 O O . ILE A 1 83 ? -8.595 9.072 12.609 1.00 96.88 83 ILE A O 1
ATOM 632 N N . THR A 1 84 ? -10.514 10.009 11.966 1.00 95.62 84 THR A N 1
ATOM 633 C CA . THR A 1 84 ? -10.988 10.346 13.321 1.00 95.62 84 THR A CA 1
ATOM 634 C C . THR A 1 84 ? -12.149 9.470 13.793 1.00 95.62 84 THR A C 1
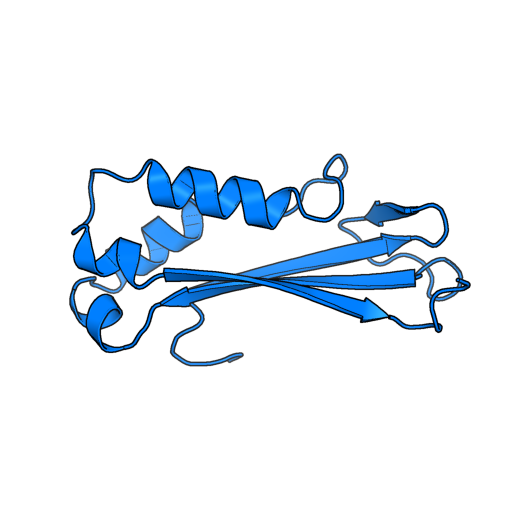ATOM 636 O O . THR A 1 84 ? -12.502 9.509 14.967 1.00 95.62 84 THR A O 1
ATOM 639 N N . THR A 1 85 ? -12.728 8.664 12.902 1.00 95.75 85 THR A N 1
ATOM 640 C CA . THR A 1 85 ? -13.944 7.868 13.145 1.00 95.75 85 THR A CA 1
ATOM 641 C C . THR A 1 85 ? -13.681 6.486 13.750 1.00 95.75 85 THR A C 1
ATOM 643 O O . THR A 1 85 ? -14.624 5.803 14.143 1.00 95.75 85 THR A O 1
ATOM 646 N N . LEU A 1 86 ? -12.416 6.061 13.831 1.00 96.62 86 LEU A N 1
ATOM 647 C CA . LEU A 1 86 ? -11.997 4.769 14.381 1.00 96.62 86 LEU A CA 1
ATOM 648 C C . LEU A 1 86 ? -11.110 4.953 15.624 1.00 96.62 86 LEU A C 1
ATOM 650 O O . LEU A 1 86 ? -10.464 5.997 15.768 1.00 96.62 86 LEU A O 1
ATOM 654 N N . PRO A 1 87 ? -11.022 3.944 16.517 1.00 96.81 87 PRO A N 1
ATOM 655 C CA . PRO A 1 87 ? -10.167 4.015 17.696 1.00 96.81 87 PRO A CA 1
ATOM 656 C C . PRO A 1 87 ? -8.714 4.315 17.322 1.00 96.81 87 PRO A C 1
ATOM 658 O O . PRO A 1 87 ? -8.085 3.572 16.568 1.00 96.81 87 PRO A O 1
ATOM 661 N N . ARG A 1 88 ? -8.141 5.379 17.895 1.00 95.62 88 ARG A N 1
ATOM 662 C CA . ARG A 1 88 ? -6.744 5.756 17.629 1.00 95.62 88 ARG A CA 1
ATOM 663 C C . ARG A 1 88 ? -5.731 4.636 17.890 1.00 95.62 88 ARG A C 1
ATOM 665 O O . ARG A 1 88 ? -4.850 4.491 17.046 1.00 95.62 88 ARG A O 1
ATOM 672 N N . PRO A 1 89 ? -5.867 3.800 18.941 1.00 9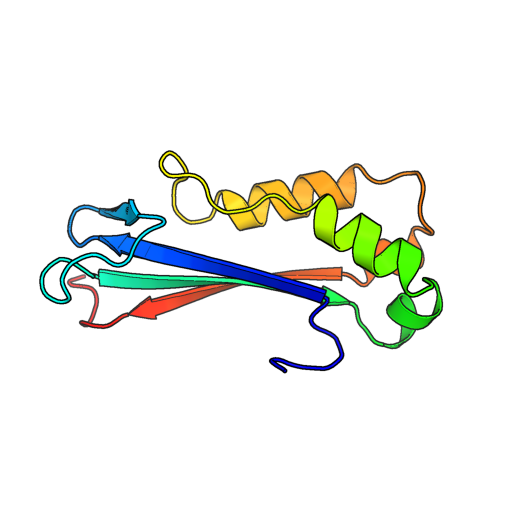6.00 89 PRO A N 1
ATOM 673 C CA . PRO A 1 89 ? -4.976 2.657 19.130 1.00 96.00 89 PRO A CA 1
ATOM 674 C C . PRO A 1 89 ? -5.005 1.654 17.964 1.00 96.00 89 PRO A C 1
ATOM 676 O O . PRO A 1 89 ? -3.973 1.071 17.636 1.00 96.00 89 PRO A O 1
ATOM 679 N N . ALA A 1 90 ? -6.155 1.485 17.297 1.00 96.56 90 ALA A N 1
ATOM 680 C CA . ALA A 1 90 ? -6.263 0.626 16.120 1.00 96.56 90 ALA A CA 1
ATOM 681 C C . ALA A 1 90 ? -5.442 1.198 14.953 1.00 96.56 90 ALA A C 1
ATOM 683 O O . ALA A 1 90 ? -4.604 0.509 14.378 1.00 96.56 90 ALA A O 1
ATOM 684 N N . ILE A 1 91 ? -5.622 2.493 14.671 1.00 97.75 91 ILE A N 1
ATOM 685 C CA . ILE A 1 91 ? -4.932 3.189 13.577 1.00 97.75 91 ILE A CA 1
ATOM 686 C C . ILE A 1 91 ? -3.421 3.286 13.822 1.00 97.75 91 ILE A C 1
ATOM 688 O O . ILE A 1 91 ? -2.634 3.045 12.911 1.00 97.75 91 ILE A O 1
ATOM 692 N N . SER A 1 92 ? -2.986 3.565 15.055 1.00 96.50 92 SER A N 1
ATOM 693 C CA . SER A 1 92 ? -1.557 3.641 15.399 1.00 96.50 92 SER A CA 1
ATOM 694 C C . SER A 1 92 ? -0.815 2.308 15.267 1.00 96.50 92 SER A C 1
ATOM 696 O O . SER A 1 92 ? 0.416 2.298 15.208 1.00 96.50 92 SER A O 1
ATOM 698 N N . GLY A 1 93 ? -1.549 1.193 15.230 1.00 97.12 93 GLY A N 1
ATOM 699 C CA . GLY A 1 93 ? -1.021 -0.150 14.989 1.00 97.12 93 GLY A CA 1
ATOM 700 C C . GLY A 1 93 ? -0.811 -0.488 13.513 1.00 97.12 93 GLY A C 1
ATOM 701 O O . GLY A 1 93 ? -0.315 -1.565 13.186 1.00 97.12 93 GLY A O 1
ATOM 702 N N . ILE A 1 94 ? -1.182 0.420 12.605 1.00 98.19 94 ILE A N 1
ATOM 703 C CA . ILE A 1 94 ? -1.052 0.200 11.167 1.00 98.19 94 ILE A CA 1
ATOM 704 C C . ILE A 1 94 ? 0.337 0.625 10.693 1.00 98.19 94 ILE A C 1
ATOM 706 O O . ILE A 1 94 ? 0.881 1.655 11.102 1.00 98.19 94 ILE A O 1
ATOM 710 N N . ARG A 1 95 ? 0.931 -0.184 9.820 1.00 98.00 95 ARG A N 1
ATOM 711 C CA . ARG A 1 95 ? 2.179 0.107 9.114 1.00 98.00 95 ARG A CA 1
ATOM 712 C C . ARG A 1 95 ? 1.956 -0.043 7.620 1.00 98.00 95 ARG A C 1
ATOM 714 O O . ARG A 1 95 ? 1.313 -0.999 7.189 1.00 98.00 95 ARG A O 1
ATOM 721 N N . VAL A 1 96 ? 2.504 0.894 6.852 1.00 98.25 96 VAL A N 1
ATOM 722 C CA . VAL A 1 96 ? 2.485 0.856 5.390 1.00 98.25 96 VAL A CA 1
ATOM 723 C C . VAL A 1 96 ? 3.903 0.643 4.880 1.00 98.25 96 VAL A C 1
ATOM 725 O O . VAL A 1 96 ? 4.830 1.335 5.307 1.00 98.25 96 VAL A O 1
ATOM 728 N N . TYR A 1 97 ? 4.071 -0.312 3.974 1.00 97.56 97 TYR A N 1
ATOM 729 C CA . TYR A 1 97 ? 5.355 -0.644 3.366 1.00 97.56 97 TYR A CA 1
ATOM 730 C C . TYR A 1 97 ? 5.244 -0.565 1.851 1.00 97.56 97 TYR A C 1
ATOM 732 O O . TYR A 1 97 ? 4.240 -1.007 1.308 1.00 97.56 97 TYR A O 1
ATOM 740 N N . GLU A 1 98 ? 6.299 -0.073 1.204 1.00 97.69 98 GLU A N 1
ATOM 741 C CA . GLU A 1 98 ? 6.499 -0.141 -0.246 1.00 97.69 98 GLU A CA 1
ATOM 742 C C . GLU A 1 98 ? 7.775 -0.949 -0.508 1.00 97.69 98 GLU A C 1
ATOM 744 O O . GLU A 1 98 ? 8.785 -0.761 0.185 1.00 97.69 98 GLU A O 1
ATOM 749 N N . ARG A 1 99 ? 7.747 -1.862 -1.479 1.00 96.56 99 ARG A N 1
ATOM 750 C CA . ARG A 1 99 ? 8.909 -2.669 -1.863 1.00 96.56 99 ARG A CA 1
ATOM 751 C C . ARG A 1 99 ? 9.008 -2.825 -3.373 1.00 96.56 99 ARG A C 1
ATOM 753 O O . ARG A 1 99 ? 8.010 -3.031 -4.050 1.00 96.56 99 ARG A O 1
ATOM 760 N N . TYR A 1 100 ? 10.244 -2.803 -3.862 1.00 96.19 100 TYR A N 1
ATOM 761 C CA . TYR A 1 100 ? 10.584 -2.966 -5.270 1.00 96.19 100 TYR A CA 1
ATOM 762 C C . TYR A 1 100 ? 11.124 -4.375 -5.489 1.00 96.19 100 TYR A C 1
ATOM 764 O O . TYR A 1 100 ? 12.037 -4.824 -4.789 1.00 96.19 100 TYR A O 1
ATOM 772 N N . PHE A 1 101 ? 10.568 -5.058 -6.479 1.00 94.81 101 PHE A N 1
ATOM 773 C CA . PHE A 1 101 ? 11.025 -6.348 -6.971 1.00 94.81 101 PHE A CA 1
ATOM 774 C C . PHE A 1 101 ? 11.587 -6.139 -8.372 1.00 94.81 101 PHE A C 1
ATOM 776 O O . PHE A 1 101 ? 10.857 -6.179 -9.362 1.00 94.81 101 PHE A O 1
ATOM 783 N N . TYR A 1 102 ? 12.880 -5.835 -8.430 1.00 93.62 102 TYR A N 1
ATOM 784 C CA . TYR A 1 102 ? 13.593 -5.572 -9.675 1.00 93.62 102 TYR A CA 1
ATOM 785 C C . TYR A 1 102 ? 13.733 -6.846 -10.515 1.00 93.62 102 TYR A C 1
ATOM 787 O O . TYR A 1 102 ? 14.058 -7.907 -9.983 1.00 93.62 102 TYR A O 1
ATOM 795 N N . LEU A 1 103 ? 13.500 -6.732 -11.823 1.00 87.62 103 LEU A N 1
ATOM 796 C CA . LEU A 1 103 ? 13.648 -7.843 -12.781 1.00 87.62 103 LEU A CA 1
ATOM 797 C C . LEU A 1 103 ? 15.033 -7.870 -13.429 1.00 87.62 103 LEU A C 1
ATOM 799 O O . LEU A 1 103 ? 15.514 -8.929 -13.820 1.00 87.62 103 LEU A O 1
ATOM 803 N N . SER A 1 104 ? 15.678 -6.709 -13.477 1.00 69.44 104 SER A N 1
ATOM 804 C CA . SER A 1 104 ? 17.067 -6.514 -13.881 1.00 69.44 104 SER A CA 1
ATOM 805 C C . SER A 1 104 ? 17.744 -5.666 -12.802 1.00 69.44 104 SER A C 1
ATOM 807 O O . SER A 1 104 ? 17.075 -4.792 -12.242 1.00 69.44 104 SER A O 1
ATOM 809 N N . PRO A 1 105 ? 19.031 -5.880 -12.471 1.00 59.81 105 PRO A N 1
ATOM 810 C CA . PRO A 1 105 ? 19.729 -5.019 -11.521 1.00 59.81 105 PRO A CA 1
ATOM 811 C C . PRO A 1 105 ? 19.599 -3.555 -11.965 1.00 59.81 105 PRO A C 1
ATOM 813 O O . PRO A 1 105 ? 19.778 -3.292 -13.158 1.00 59.81 105 PRO A O 1
ATOM 816 N N . PRO A 1 106 ? 19.278 -2.605 -11.066 1.00 55.59 106 PRO A N 1
ATOM 817 C CA . PRO A 1 106 ? 19.310 -1.198 -11.432 1.00 55.59 106 PRO A CA 1
ATOM 818 C C . PRO A 1 106 ? 20.717 -0.869 -11.940 1.00 55.59 106 PRO A C 1
ATOM 820 O O . PRO A 1 106 ? 21.708 -1.172 -11.274 1.00 55.59 106 PRO A O 1
ATOM 823 N N . THR A 1 107 ? 20.811 -0.297 -13.139 1.00 56.50 107 THR A N 1
ATOM 824 C CA . THR A 1 107 ? 22.052 0.326 -13.599 1.00 56.50 107 THR A CA 1
ATOM 825 C C . THR A 1 107 ? 22.273 1.548 -12.716 1.00 56.50 107 THR A C 1
ATOM 827 O O . THR A 1 107 ? 21.525 2.520 -12.834 1.00 56.50 107 THR A O 1
ATOM 830 N N . LEU A 1 108 ? 23.205 1.426 -11.768 1.00 44.50 108 LEU A N 1
ATOM 831 C CA . LEU A 1 108 ? 23.653 2.512 -10.893 1.00 44.50 108 LEU A CA 1
ATOM 832 C C . LEU A 1 108 ? 24.335 3.621 -11.697 1.00 44.50 108 LEU A C 1
ATOM 834 O O . LEU A 1 108 ? 25.090 3.274 -12.635 1.00 44.50 108 LEU A O 1
#

Sequence (108 aa):
MIGPQVFRFEYCYLRTDGSVSITPPGISSMAAIIVDIAVIDPKSKVLLNDTQTTSLAGQLVDYSSNMVPGQLRTTWQNTLNGITTLPRPAISGIRVYERYFYLSPPTL

Foldseek 3Di:
DVDPFWLEKAKWFQFPVQFIGNDDDPPNGTFWIKMKTKGADPVLPVQDDPVRSNVLRVLQDYDDRPDGPPRSQVSNLVSLVPDPPGDPSSSVRMDMDMDIGGPDPPPD

Mean predicted aligned error: 3.88 Å